Protein AF-A0A833T794-F1 (afdb_monomer_lite)

Secondary structure (DSSP, 8-state):
-----EEEEEEPP-----------------TT----HHHHHHHHHHHHHHT--SEEEEESTTTTS-HHHHHHHIIIIIIIITTTSEEEEE-SSGGGGGG-SEEEEEETTEE-

Sequence (112 aa):
MARRVRITAAAQPKRDDMHQHHVRTAVRRRQGLNFSSSQRTRVVIARAVYQAVNIYLLEAVLSAVDSHVGTNIFKACFKKSLKGKLVLLVAHSLSFVSHCDQIVVIADGRIT

pLDDT: mean 73.97, std 18.04, range [32.28, 91.75]

Foldseek 3Di:
DFQAAAEEEEEEDDDDDDDDPDPDPFPDDDPPDDDALQRRLVVSLVVVLVVVDQEEEAEQSLVRHDPVVSVVCCVPRRRPSCGNGYYYYYHNDCSCVVVHPYYWYQYPNDTD

Radius of gyration: 14.65 Å; chains: 1; bounding box: 33×31×41 Å

Structure (mmCIF, N/CA/C/O backbone):
data_AF-A0A833T794-F1
#
_entry.id   AF-A0A833T794-F1
#
loop_
_atom_site.group_PDB
_atom_site.id
_atom_site.type_symbol
_atom_site.label_atom_id
_atom_site.label_alt_id
_atom_site.label_comp_id
_atom_site.label_asym_id
_atom_site.label_entity_id
_atom_site.label_seq_id
_atom_site.pdbx_PDB_ins_code
_atom_site.Cartn_x
_atom_site.Cartn_y
_atom_site.Cartn_z
_atom_site.occupancy
_atom_site.B_iso_or_equiv
_atom_site.auth_seq_id
_atom_site.auth_comp_id
_atom_site.auth_asym_id
_atom_site.auth_atom_id
_atom_site.pdbx_PDB_model_num
ATOM 1 N N . MET A 1 1 ? -15.600 4.109 17.911 1.00 33.59 1 MET A N 1
ATOM 2 C CA . MET A 1 1 ? -15.968 3.309 16.718 1.00 33.59 1 MET A CA 1
ATOM 3 C C . MET A 1 1 ? -14.763 3.236 15.777 1.00 33.59 1 MET A C 1
ATOM 5 O O . MET A 1 1 ? -14.351 4.263 15.255 1.00 33.59 1 MET A O 1
ATOM 9 N N . ALA A 1 2 ? -14.114 2.078 15.628 1.00 32.84 2 ALA A N 1
ATOM 10 C CA . ALA A 1 2 ? -12.890 1.958 14.830 1.00 32.84 2 ALA A CA 1
ATOM 11 C C . ALA A 1 2 ? -13.232 1.777 13.341 1.00 32.84 2 ALA A C 1
ATOM 13 O O . ALA A 1 2 ? -13.631 0.692 12.926 1.00 32.84 2 ALA A O 1
ATOM 14 N N . ARG A 1 3 ? -13.071 2.825 12.523 1.00 40.16 3 ARG A N 1
ATOM 15 C CA . ARG A 1 3 ? -13.096 2.679 11.059 1.00 40.16 3 ARG A CA 1
ATOM 16 C C . ARG A 1 3 ? -11.896 1.810 10.650 1.00 40.16 3 ARG A C 1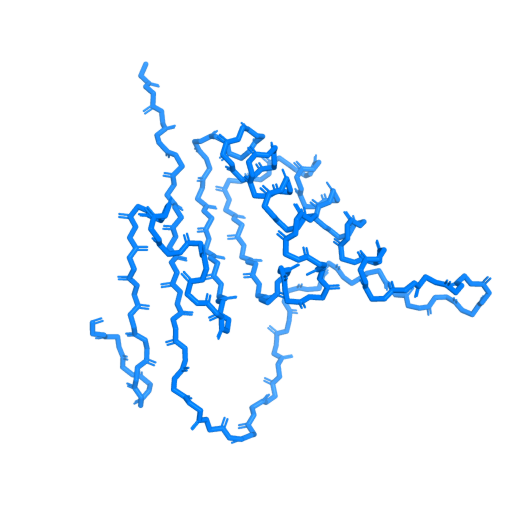
ATOM 18 O O . ARG A 1 3 ? -10.749 2.237 10.793 1.00 40.16 3 ARG A O 1
ATOM 25 N N . ARG A 1 4 ? -12.142 0.573 10.205 1.00 44.34 4 ARG A N 1
ATOM 26 C CA . ARG A 1 4 ? -11.117 -0.261 9.554 1.00 44.34 4 ARG A CA 1
ATOM 27 C C . ARG A 1 4 ? -10.702 0.422 8.247 1.00 44.34 4 ARG A C 1
ATOM 29 O O . ARG A 1 4 ? -11.537 1.034 7.584 1.00 44.34 4 ARG A O 1
ATOM 36 N N . VAL A 1 5 ? -9.411 0.367 7.908 1.00 53.16 5 VAL A N 1
ATOM 37 C CA . VAL A 1 5 ? -8.989 0.628 6.519 1.00 53.16 5 VAL A CA 1
ATOM 38 C C . VAL A 1 5 ? -9.737 -0.383 5.665 1.00 53.16 5 VAL A C 1
ATOM 40 O O . VAL A 1 5 ? -9.898 -1.504 6.125 1.00 53.16 5 VAL A O 1
ATOM 43 N N . ARG A 1 6 ? -10.229 0.004 4.491 1.00 62.75 6 ARG A N 1
ATOM 44 C CA . ARG A 1 6 ? -10.708 -0.965 3.504 1.00 62.75 6 ARG A CA 1
ATOM 45 C C . ARG A 1 6 ? -9.729 -0.915 2.350 1.00 62.75 6 ARG A C 1
ATOM 47 O O . ARG A 1 6 ? -9.771 0.032 1.566 1.00 62.75 6 ARG A O 1
ATOM 54 N N . ILE A 1 7 ? -8.791 -1.856 2.339 1.00 65.06 7 ILE A N 1
ATOM 55 C CA . ILE A 1 7 ? -7.863 -2.036 1.227 1.00 65.06 7 ILE A CA 1
ATOM 56 C C . ILE A 1 7 ? -8.500 -3.038 0.278 1.00 65.06 7 ILE A C 1
ATOM 58 O O . ILE A 1 7 ? -8.707 -4.191 0.661 1.00 65.06 7 ILE A O 1
ATOM 62 N N . THR A 1 8 ? -8.819 -2.581 -0.929 1.00 65.06 8 THR A N 1
ATOM 63 C CA . THR A 1 8 ? -9.317 -3.441 -2.002 1.00 65.06 8 THR A CA 1
ATOM 64 C C . THR A 1 8 ? -8.206 -3.640 -3.019 1.00 65.06 8 THR A C 1
ATOM 66 O O . THR A 1 8 ? -7.730 -2.656 -3.583 1.00 65.06 8 THR A O 1
ATOM 69 N N . ALA A 1 9 ? -7.779 -4.886 -3.232 1.00 63.16 9 ALA A N 1
ATOM 70 C CA . ALA A 1 9 ? -6.810 -5.222 -4.272 1.00 63.16 9 ALA A CA 1
ATOM 71 C C . ALA A 1 9 ? -7.530 -5.607 -5.569 1.00 63.16 9 ALA A 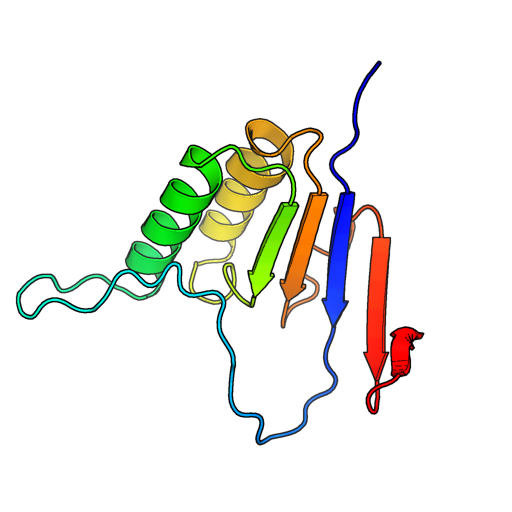C 1
ATOM 73 O O . ALA A 1 9 ? -8.383 -6.487 -5.516 1.00 63.16 9 ALA A O 1
ATOM 74 N N . ALA A 1 10 ? -7.176 -4.986 -6.699 1.00 62.72 10 ALA A N 1
ATOM 75 C CA . ALA A 1 10 ? -7.588 -5.435 -8.032 1.00 62.72 10 ALA A CA 1
ATOM 76 C C . ALA A 1 10 ? -6.412 -6.110 -8.752 1.00 62.72 10 ALA A C 1
ATOM 78 O O . ALA A 1 10 ? -5.387 -5.463 -8.981 1.00 62.72 10 ALA A O 1
ATOM 79 N N . ALA A 1 11 ? -6.547 -7.398 -9.079 1.00 59.06 11 ALA A N 1
ATOM 80 C CA . ALA A 1 11 ? -5.570 -8.142 -9.877 1.00 59.06 11 ALA A CA 1
ATOM 81 C C . ALA A 1 11 ? -6.003 -8.152 -11.350 1.00 59.06 11 ALA A C 1
ATOM 83 O O . ALA A 1 11 ? -7.149 -8.496 -11.641 1.00 59.06 11 ALA A O 1
ATOM 84 N N . GLN A 1 12 ? -5.101 -7.780 -12.265 1.00 50.19 12 GLN A N 1
ATOM 85 C CA . GLN A 1 12 ? -5.331 -7.875 -13.711 1.00 50.19 12 GLN A CA 1
ATOM 86 C C . GLN A 1 12 ? -4.676 -9.146 -14.283 1.00 50.19 12 GLN A C 1
ATOM 88 O O . GLN A 1 12 ? -3.499 -9.391 -13.994 1.00 50.19 12 GLN A O 1
ATOM 93 N N . PRO A 1 13 ? -5.367 -9.936 -15.126 1.00 47.75 13 PRO A N 1
ATOM 94 C CA . PRO A 1 13 ? -4.724 -10.929 -15.974 1.00 47.75 13 PRO A CA 1
ATOM 95 C C . PRO A 1 13 ? -3.892 -10.214 -17.046 1.00 47.75 13 PRO A C 1
ATOM 97 O O . PRO A 1 13 ? -4.282 -9.163 -17.553 1.00 47.75 13 PRO A O 1
ATOM 100 N N . LYS A 1 14 ? -2.724 -10.775 -17.377 1.00 49.88 14 LYS A N 1
ATOM 101 C CA . LYS A 1 14 ? -1.807 -10.226 -18.387 1.00 49.88 14 LYS A CA 1
ATOM 102 C C . LYS A 1 14 ? -2.526 -10.057 -19.733 1.00 49.88 14 LYS A C 1
ATOM 104 O O . LYS A 1 14 ? -2.831 -11.059 -20.374 1.00 49.88 14 LYS A O 1
ATOM 109 N N . ARG A 1 15 ? -2.727 -8.816 -20.178 1.00 46.84 15 ARG A N 1
ATOM 110 C CA . ARG A 1 15 ? -2.898 -8.453 -21.592 1.00 46.84 15 ARG A CA 1
ATOM 111 C C . ARG A 1 15 ? -2.215 -7.114 -21.858 1.00 46.84 15 ARG A C 1
ATOM 113 O O . ARG A 1 15 ? -2.384 -6.173 -21.084 1.00 46.84 15 ARG A O 1
ATOM 120 N N . ASP A 1 16 ? -1.418 -7.108 -22.922 1.00 49.53 16 ASP A N 1
AT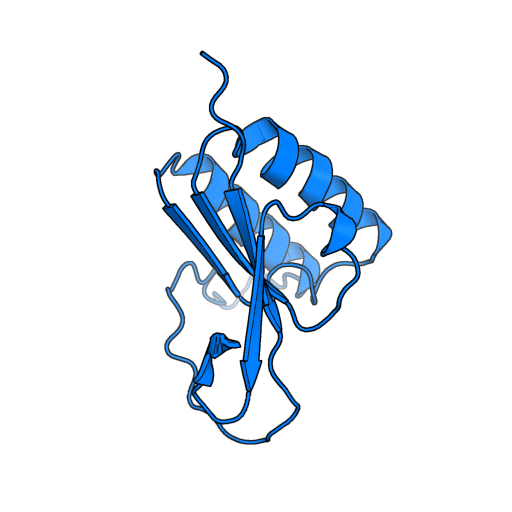OM 121 C CA . ASP A 1 16 ? -0.775 -5.936 -23.505 1.00 49.53 16 ASP A CA 1
ATOM 122 C C . ASP A 1 16 ? -1.832 -4.963 -24.055 1.00 49.53 16 ASP A C 1
ATOM 124 O O . ASP A 1 16 ? -2.921 -5.373 -24.457 1.00 49.53 16 ASP A O 1
ATOM 128 N N . ASP A 1 17 ? -1.473 -3.680 -24.049 1.00 48.72 17 ASP A N 1
ATOM 129 C CA . ASP A 1 17 ? -2.210 -2.514 -24.549 1.00 48.72 17 ASP A CA 1
ATOM 130 C C . ASP A 1 17 ? -3.428 -2.035 -23.742 1.00 48.72 17 ASP A C 1
ATOM 132 O O . ASP A 1 17 ? -4.574 -2.431 -23.948 1.00 48.72 17 ASP A O 1
ATOM 136 N N . MET A 1 18 ? -3.195 -1.033 -22.880 1.00 39.97 18 MET A N 1
ATOM 137 C CA . MET A 1 18 ? -4.259 -0.117 -22.464 1.00 39.97 18 MET A CA 1
ATOM 138 C C . MET A 1 18 ? -3.714 1.278 -22.130 1.00 39.97 18 MET A C 1
ATOM 140 O O . MET A 1 18 ? -2.819 1.444 -21.298 1.00 39.97 18 MET A O 1
ATOM 144 N N . HIS A 1 19 ? -4.275 2.305 -22.773 1.00 40.28 19 HIS A N 1
ATOM 145 C CA . HIS A 1 19 ? -3.979 3.707 -22.483 1.00 40.28 19 HIS A CA 1
ATOM 146 C C . HIS A 1 19 ? -4.376 4.057 -21.041 1.00 40.28 19 HIS A C 1
ATOM 148 O O . HIS A 1 19 ? -5.544 4.006 -20.657 1.00 40.28 19 HIS A O 1
ATOM 154 N N . GLN A 1 20 ? -3.381 4.422 -20.232 1.00 39.34 20 GLN A N 1
ATOM 155 C CA . GLN A 1 20 ? -3.547 4.686 -18.807 1.00 39.34 20 GLN A CA 1
ATOM 156 C C . GLN A 1 20 ? -4.120 6.089 -18.554 1.00 39.34 20 GLN A C 1
ATOM 158 O O . GLN A 1 20 ? -3.401 7.093 -18.614 1.00 39.34 20 GLN A O 1
ATOM 163 N N . HIS A 1 21 ? -5.394 6.175 -18.177 1.00 32.28 21 HIS A N 1
ATOM 164 C CA . HIS A 1 21 ? -5.950 7.386 -17.569 1.00 32.28 21 HIS A CA 1
ATOM 165 C C . HIS A 1 21 ? -5.558 7.458 -16.085 1.00 32.28 21 HIS A C 1
ATOM 167 O O . HIS A 1 21 ? -6.316 7.108 -15.188 1.00 32.28 21 HIS A O 1
ATOM 173 N N . HIS A 1 22 ? -4.335 7.924 -15.832 1.00 41.47 22 HIS A N 1
ATOM 174 C CA . HIS A 1 22 ? -3.806 8.140 -14.487 1.00 41.47 22 HIS A CA 1
ATOM 175 C C . HIS A 1 22 ? -4.528 9.288 -13.766 1.00 41.47 22 HIS A C 1
ATOM 177 O O . HIS A 1 22 ? -4.552 10.421 -14.258 1.00 41.47 22 HIS A O 1
ATOM 183 N N . VAL A 1 23 ? -4.978 9.055 -12.527 1.00 37.91 23 VAL A N 1
ATOM 184 C CA . VAL A 1 23 ? -5.208 10.144 -11.565 1.00 37.91 23 VAL A CA 1
ATOM 185 C C . VAL A 1 23 ? -3.853 10.800 -11.286 1.00 37.91 23 VAL A C 1
ATOM 187 O O . VAL A 1 23 ? -2.977 10.250 -10.616 1.00 37.91 23 VAL A O 1
ATOM 190 N N . ARG A 1 24 ? -3.639 11.978 -11.881 1.00 37.66 24 ARG A N 1
ATOM 191 C CA . ARG A 1 24 ? -2.353 12.683 -11.898 1.00 37.66 24 ARG A CA 1
ATOM 192 C C . ARG A 1 24 ? -2.017 13.291 -10.533 1.00 37.66 24 ARG A C 1
ATOM 194 O O . ARG A 1 24 ? -2.168 14.489 -10.330 1.00 37.66 24 ARG A O 1
ATOM 201 N N . THR A 1 25 ? -1.398 12.503 -9.658 1.00 45.19 25 THR A N 1
ATOM 202 C CA . THR A 1 25 ? -0.416 13.040 -8.694 1.00 45.19 25 THR A CA 1
ATOM 203 C C . THR A 1 25 ? 0.993 12.790 -9.232 1.00 45.19 25 THR A C 1
ATOM 205 O O . THR A 1 25 ? 1.811 12.118 -8.617 1.00 45.19 25 THR A O 1
ATOM 208 N N . ALA A 1 26 ? 1.282 13.279 -10.440 1.00 48.75 26 ALA A N 1
ATOM 209 C CA . ALA A 1 26 ? 2.590 13.092 -11.057 1.00 48.75 26 ALA A CA 1
ATOM 210 C C . ALA A 1 26 ? 3.589 14.117 -10.497 1.00 48.75 26 ALA A C 1
ATOM 212 O O . ALA A 1 26 ? 3.427 15.327 -10.678 1.00 48.75 26 ALA A O 1
ATOM 213 N N . VAL A 1 27 ? 4.668 13.649 -9.862 1.00 53.69 27 VAL A N 1
ATOM 214 C CA . VAL A 1 27 ? 5.889 14.458 -9.728 1.00 53.69 27 VAL A CA 1
ATOM 215 C C . VAL A 1 27 ? 6.452 14.609 -11.141 1.00 53.69 27 VAL A C 1
ATOM 217 O O . VAL A 1 27 ? 7.156 13.733 -11.643 1.00 53.69 27 VAL A O 1
ATOM 220 N N . ARG A 1 28 ? 6.055 15.687 -11.827 1.00 47.75 28 ARG A N 1
ATOM 221 C CA . ARG A 1 28 ? 6.501 15.993 -13.190 1.00 47.75 28 ARG A CA 1
ATOM 222 C C . ARG A 1 28 ? 8.028 16.045 -13.204 1.00 47.75 28 ARG A C 1
ATOM 224 O O . ARG A 1 28 ? 8.618 16.710 -12.353 1.00 47.75 28 ARG A O 1
ATOM 231 N N . ARG A 1 29 ? 8.668 15.370 -14.168 1.00 47.88 29 ARG A N 1
ATOM 232 C CA . ARG A 1 29 ? 10.102 15.558 -14.423 1.00 47.88 29 ARG A CA 1
ATOM 233 C C . ARG A 1 29 ? 10.316 17.036 -14.762 1.00 47.88 29 ARG A C 1
ATOM 235 O O . ARG A 1 29 ? 9.944 17.476 -15.844 1.00 47.88 29 ARG A O 1
ATOM 242 N N . ARG A 1 30 ? 10.858 17.813 -13.826 1.00 47.53 30 ARG A N 1
ATOM 243 C CA . ARG A 1 30 ? 11.516 19.079 -14.153 1.00 47.53 30 ARG A CA 1
ATOM 244 C C . ARG A 1 30 ? 12.943 18.728 -14.567 1.00 47.53 30 ARG A C 1
ATOM 246 O O . ARG A 1 30 ? 13.597 17.957 -13.863 1.00 47.53 30 ARG A O 1
ATOM 253 N N . GLN A 1 31 ? 13.393 19.236 -15.713 1.00 41.62 31 GLN A N 1
ATOM 254 C CA . GLN A 1 31 ? 14.805 19.165 -16.098 1.00 41.62 31 GLN A CA 1
ATOM 255 C C . GLN A 1 31 ? 15.638 19.732 -14.934 1.00 41.62 31 GLN A C 1
ATOM 257 O O . GLN A 1 31 ? 15.358 20.835 -14.472 1.00 41.62 31 GLN A O 1
ATOM 262 N N . GLY A 1 32 ? 16.565 18.931 -14.395 1.00 51.66 32 GLY A N 1
ATOM 263 C CA . GLY A 1 32 ? 17.467 19.327 -13.302 1.00 51.66 32 GLY A CA 1
ATOM 264 C C . GLY A 1 32 ? 17.367 18.532 -11.989 1.00 51.66 32 GLY A C 1
ATOM 265 O O . GLY A 1 32 ? 18.291 18.605 -11.191 1.00 51.66 32 GLY A O 1
ATOM 266 N N . LEU A 1 33 ? 16.314 17.731 -11.751 1.00 57.62 33 LEU A N 1
ATOM 267 C CA . LEU A 1 33 ? 16.195 16.883 -10.545 1.00 57.62 33 LEU A CA 1
ATOM 268 C C . LEU A 1 33 ? 16.109 15.389 -10.912 1.00 57.62 33 LEU A C 1
ATOM 270 O O . LEU A 1 33 ? 15.035 14.848 -11.207 1.00 57.62 33 LEU A O 1
ATOM 274 N N . ASN A 1 34 ? 17.257 14.709 -10.887 1.00 68.50 34 ASN A N 1
ATOM 275 C CA . ASN A 1 34 ? 17.398 13.285 -11.212 1.00 68.50 34 ASN A CA 1
ATOM 276 C C . ASN A 1 34 ? 16.968 12.382 -10.042 1.00 68.50 34 ASN A C 1
ATOM 278 O O . ASN A 1 34 ? 17.798 11.790 -9.363 1.00 68.50 34 ASN A O 1
ATOM 282 N N . PHE A 1 35 ? 15.661 12.247 -9.805 1.00 72.94 35 PHE A N 1
ATOM 283 C CA . PHE A 1 35 ? 15.150 11.241 -8.864 1.00 72.94 35 PHE A CA 1
ATOM 284 C C . PHE A 1 35 ? 15.063 9.848 -9.504 1.00 72.94 35 PHE A C 1
ATOM 286 O O . PHE A 1 35 ? 14.621 9.706 -10.649 1.00 72.94 35 PHE A O 1
ATOM 293 N N . SER A 1 36 ? 15.400 8.802 -8.747 1.00 84.38 36 SER A N 1
ATOM 294 C CA . SER A 1 36 ? 15.096 7.419 -9.134 1.00 84.38 36 SER A CA 1
ATOM 295 C C . SER A 1 36 ? 13.582 7.163 -9.136 1.00 84.38 36 SER A C 1
ATOM 297 O O . SER A 1 36 ? 12.802 7.925 -8.554 1.00 84.38 36 SER A O 1
ATOM 299 N N . SER A 1 37 ? 13.134 6.090 -9.792 1.00 81.19 37 SER A N 1
ATOM 300 C CA . SER A 1 37 ? 11.723 5.663 -9.778 1.00 81.19 37 SER A CA 1
ATOM 301 C C . SER A 1 37 ? 11.206 5.482 -8.344 1.00 81.19 37 SER A C 1
ATOM 303 O O . SER A 1 37 ? 10.208 6.096 -7.974 1.00 81.19 37 SER A O 1
ATOM 305 N N . SER A 1 38 ? 11.962 4.768 -7.505 1.00 84.25 38 SER A N 1
ATOM 306 C CA . SER A 1 38 ? 11.691 4.580 -6.072 1.00 84.25 38 SER A CA 1
ATOM 307 C C . SER A 1 38 ? 11.567 5.903 -5.303 1.00 84.25 38 SER A C 1
ATOM 309 O O . SER A 1 38 ? 10.633 6.101 -4.523 1.00 84.25 38 SER A O 1
ATOM 311 N N . GLN A 1 39 ? 12.467 6.863 -5.544 1.00 87.25 39 GLN A N 1
ATOM 312 C CA . GLN A 1 39 ? 12.408 8.172 -4.888 1.00 87.25 39 GLN A CA 1
ATOM 313 C C . GLN A 1 39 ? 11.154 8.960 -5.282 1.00 87.25 39 GLN A C 1
ATOM 315 O O . GLN A 1 39 ? 10.475 9.491 -4.404 1.00 87.25 39 GLN A O 1
ATOM 320 N N . ARG A 1 40 ? 10.806 8.998 -6.576 1.00 85.69 40 ARG A N 1
ATOM 321 C CA . ARG A 1 40 ? 9.588 9.684 -7.043 1.00 85.69 40 ARG A CA 1
ATOM 322 C C . ARG A 1 40 ? 8.339 9.075 -6.428 1.00 85.69 40 ARG A C 1
ATOM 324 O O . ARG A 1 40 ? 7.492 9.809 -5.927 1.00 85.69 40 ARG A O 1
ATOM 331 N N . THR A 1 41 ? 8.258 7.750 -6.416 1.00 87.31 41 THR A N 1
ATOM 332 C CA . THR A 1 41 ? 7.153 7.016 -5.805 1.00 87.31 41 THR A CA 1
ATOM 333 C C . THR A 1 41 ? 6.961 7.397 -4.342 1.00 87.31 41 THR A C 1
ATOM 335 O O . THR A 1 41 ? 5.846 7.716 -3.936 1.00 87.31 41 THR A O 1
ATOM 338 N N . ARG A 1 42 ? 8.041 7.466 -3.556 1.00 89.06 42 ARG A N 1
ATOM 339 C CA . ARG A 1 42 ? 7.958 7.890 -2.149 1.00 89.06 42 ARG A CA 1
ATOM 340 C C . ARG A 1 42 ? 7.398 9.303 -1.995 1.00 89.06 42 ARG A C 1
ATOM 342 O O . ARG A 1 42 ? 6.561 9.524 -1.125 1.00 89.06 42 ARG A O 1
ATOM 349 N N . VAL A 1 43 ? 7.796 10.237 -2.861 1.00 88.88 43 VAL A N 1
ATOM 350 C CA . VAL A 1 43 ? 7.256 11.608 -2.853 1.00 88.88 43 VAL A CA 1
ATOM 351 C C . VAL A 1 43 ? 5.769 11.625 -3.220 1.00 88.88 43 VAL A C 1
ATOM 353 O O . VAL A 1 43 ? 4.993 12.324 -2.572 1.00 88.88 43 VAL A O 1
ATOM 356 N N . VAL A 1 44 ? 5.345 10.851 -4.223 1.00 86.62 44 VAL A N 1
ATOM 357 C CA . VAL A 1 44 ? 3.928 10.750 -4.619 1.00 86.62 44 VAL A CA 1
ATOM 358 C C . VAL A 1 44 ? 3.079 10.181 -3.482 1.00 86.62 44 VAL A C 1
ATOM 360 O O . VAL A 1 44 ? 2.051 10.766 -3.144 1.00 86.62 44 VAL A O 1
ATOM 363 N N . ILE A 1 45 ? 3.531 9.094 -2.850 1.00 88.81 45 ILE A N 1
ATOM 364 C CA . ILE A 1 45 ? 2.835 8.477 -1.714 1.00 88.81 45 ILE A CA 1
ATOM 365 C C . ILE A 1 45 ? 2.744 9.463 -0.548 1.00 88.81 45 ILE A C 1
ATOM 367 O O . ILE A 1 45 ? 1.660 9.643 0.002 1.00 88.81 45 ILE A O 1
ATOM 371 N N . ALA A 1 46 ? 3.841 10.150 -0.210 1.00 89.88 46 ALA A N 1
ATOM 372 C CA . ALA A 1 46 ? 3.829 11.169 0.833 1.00 89.88 46 ALA A CA 1
ATOM 373 C C . ALA A 1 46 ? 2.784 12.252 0.524 1.00 89.88 46 ALA A C 1
ATOM 375 O O . ALA A 1 46 ? 1.920 12.521 1.354 1.00 89.88 46 ALA A O 1
ATOM 376 N N . ARG A 1 47 ? 2.792 12.814 -0.693 1.00 88.38 47 ARG A N 1
ATOM 377 C CA . ARG A 1 47 ? 1.817 13.832 -1.118 1.00 88.38 47 ARG A CA 1
ATOM 378 C C . ARG A 1 47 ? 0.375 13.348 -1.011 1.00 88.38 47 ARG A C 1
ATOM 380 O O . ARG A 1 47 ? -0.464 14.112 -0.548 1.00 88.38 47 ARG A O 1
ATOM 387 N N . ALA A 1 48 ? 0.090 12.110 -1.409 1.00 87.12 48 ALA A N 1
ATOM 388 C CA . ALA A 1 48 ? -1.245 11.539 -1.275 1.00 87.12 48 ALA A CA 1
ATOM 389 C C . ALA A 1 48 ? -1.660 11.466 0.204 1.00 87.12 48 ALA A C 1
ATOM 391 O O . ALA A 1 48 ? -2.718 11.970 0.579 1.00 87.12 48 ALA A O 1
ATOM 392 N N . VAL A 1 49 ? -0.809 10.905 1.067 1.00 88.38 49 VAL A N 1
ATOM 393 C CA . VAL A 1 49 ? -1.091 10.794 2.508 1.00 88.38 49 VAL A CA 1
ATOM 394 C C . VAL A 1 49 ? -1.334 12.172 3.136 1.00 88.38 49 VAL A C 1
ATOM 396 O O . VAL A 1 49 ? -2.304 12.332 3.874 1.00 88.38 49 VAL A O 1
ATOM 399 N N . TYR A 1 50 ? -0.528 13.179 2.788 1.00 89.00 50 TYR A N 1
ATOM 400 C CA . TYR A 1 50 ? -0.677 14.548 3.296 1.00 89.00 50 TYR A CA 1
ATOM 401 C C . TYR A 1 50 ? -1.991 15.232 2.891 1.00 89.00 50 TYR A C 1
ATOM 403 O O . TYR A 1 50 ? -2.455 16.099 3.624 1.00 89.00 50 TYR A O 1
ATOM 411 N N . GLN A 1 51 ? -2.621 14.852 1.772 1.00 87.75 51 GLN A N 1
ATOM 412 C CA . GLN A 1 51 ? -3.910 15.434 1.368 1.00 87.75 51 GLN A CA 1
ATOM 413 C C . GLN A 1 51 ? -5.085 15.015 2.266 1.00 87.75 51 GLN A C 1
ATOM 415 O O . GLN A 1 51 ? -6.144 15.630 2.195 1.00 87.75 51 GLN A O 1
ATOM 420 N N . ALA A 1 52 ? -4.926 13.975 3.094 1.00 85.06 52 ALA A N 1
ATOM 421 C CA . ALA A 1 52 ? -5.918 13.528 4.079 1.00 85.06 52 ALA A CA 1
ATOM 422 C C . ALA A 1 52 ? -7.351 13.275 3.537 1.00 85.06 52 ALA A C 1
ATOM 424 O O . ALA A 1 52 ? -8.334 13.339 4.288 1.00 85.06 52 ALA A O 1
ATOM 425 N N . VAL A 1 53 ? -7.479 12.931 2.251 1.00 87.81 53 VAL A N 1
ATOM 426 C CA . VAL A 1 53 ? -8.758 12.656 1.576 1.00 87.81 53 VAL A CA 1
ATOM 427 C C . VAL A 1 53 ? -9.447 11.393 2.108 1.00 87.81 53 VAL A C 1
ATOM 429 O O . VAL A 1 53 ? -8.886 10.615 2.881 1.00 87.81 53 VAL A O 1
ATOM 432 N N . ASN A 1 54 ? -10.713 11.189 1.739 1.00 86.38 54 ASN A N 1
ATOM 433 C CA . ASN A 1 54 ? -11.493 10.033 2.200 1.00 86.38 54 ASN A CA 1
ATOM 434 C C . ASN A 1 54 ? -11.275 8.765 1.364 1.00 86.38 54 ASN A C 1
ATOM 436 O O . ASN A 1 54 ? -11.438 7.663 1.893 1.00 86.38 54 ASN A O 1
ATOM 440 N N . ILE A 1 55 ? -10.901 8.925 0.093 1.00 86.81 55 ILE A N 1
ATOM 441 C CA . ILE A 1 55 ? -10.762 7.842 -0.880 1.00 86.81 55 ILE A CA 1
ATOM 442 C C . ILE A 1 55 ? -9.423 7.989 -1.599 1.00 86.81 55 ILE A C 1
ATOM 444 O O . ILE A 1 55 ? -9.099 9.063 -2.101 1.00 86.81 55 ILE A O 1
ATOM 448 N N . TYR A 1 56 ? -8.671 6.895 -1.657 1.00 89.00 56 TYR A N 1
ATOM 449 C CA . TYR A 1 56 ? -7.382 6.792 -2.327 1.00 89.00 56 TYR A CA 1
ATOM 450 C C . TYR A 1 56 ? -7.466 5.767 -3.452 1.00 89.00 56 TYR A C 1
ATOM 452 O O . TYR A 1 56 ? -7.865 4.632 -3.208 1.00 89.00 56 TYR A O 1
ATOM 460 N N . LEU A 1 57 ? -7.046 6.153 -4.656 1.00 87.56 57 LEU A N 1
ATOM 461 C CA . LEU A 1 57 ? -6.827 5.247 -5.783 1.00 87.56 57 LEU A CA 1
ATOM 462 C C . LEU A 1 57 ? -5.326 5.188 -6.065 1.00 87.56 57 LEU A C 1
ATOM 464 O O . LEU A 1 57 ? -4.719 6.206 -6.397 1.00 87.56 57 LEU A O 1
ATOM 468 N N . LEU A 1 58 ? -4.728 4.014 -5.888 1.00 85.94 58 LEU A N 1
ATOM 469 C CA . LEU A 1 58 ? -3.287 3.812 -5.977 1.00 85.94 58 LEU A CA 1
ATOM 470 C C . LEU A 1 58 ? -2.996 2.684 -6.965 1.00 85.94 58 LEU A C 1
ATOM 472 O O . LEU A 1 58 ? -3.178 1.512 -6.651 1.00 85.94 58 LEU A O 1
ATOM 476 N N . GLU A 1 59 ? -2.530 3.039 -8.156 1.00 83.06 59 GLU A N 1
ATOM 477 C CA . GLU A 1 59 ? -2.153 2.083 -9.197 1.00 83.06 59 GLU A CA 1
ATOM 478 C C . GLU A 1 59 ? -0.643 1.852 -9.171 1.00 83.06 59 GLU A C 1
ATOM 480 O O . GLU A 1 59 ? 0.135 2.804 -9.230 1.00 83.06 59 GLU A O 1
ATOM 485 N N . ALA A 1 60 ? -0.224 0.594 -9.019 1.00 80.25 60 ALA A N 1
ATOM 486 C CA . ALA A 1 60 ? 1.169 0.151 -9.098 1.00 80.25 60 ALA A CA 1
ATOM 487 C C . ALA A 1 60 ? 2.178 0.922 -8.213 1.00 80.25 60 ALA A C 1
ATOM 489 O O . ALA A 1 60 ? 3.386 0.805 -8.399 1.00 80.25 60 ALA A O 1
ATOM 490 N N . VAL A 1 61 ? 1.730 1.668 -7.196 1.00 83.06 61 VAL A N 1
ATOM 491 C CA . VAL A 1 61 ? 2.606 2.568 -6.420 1.00 83.06 61 VAL A CA 1
ATOM 492 C C . VAL A 1 61 ? 3.690 1.842 -5.623 1.00 83.06 61 VAL A C 1
ATOM 494 O O . VAL A 1 61 ? 4.641 2.472 -5.190 1.00 83.06 61 VAL A O 1
ATOM 497 N N . LEU A 1 62 ? 3.582 0.530 -5.414 1.00 84.56 62 LEU A N 1
ATOM 498 C CA . LEU A 1 62 ? 4.595 -0.254 -4.699 1.00 84.56 62 LEU A CA 1
ATOM 499 C C . LEU A 1 62 ? 5.544 -1.022 -5.632 1.00 84.56 62 LEU A C 1
ATOM 501 O O . LEU A 1 62 ? 6.504 -1.605 -5.144 1.00 84.56 62 LEU A O 1
ATOM 505 N N . SER A 1 63 ? 5.327 -1.018 -6.953 1.00 82.12 63 SER A N 1
ATOM 506 C CA . SER A 1 63 ? 6.150 -1.801 -7.894 1.00 82.12 63 SER A CA 1
ATOM 507 C C . SER A 1 63 ? 7.553 -1.222 -8.100 1.00 82.12 63 SER A C 1
ATOM 509 O O . SER A 1 63 ? 8.494 -1.951 -8.388 1.00 82.12 63 SER A O 1
ATOM 511 N N . ALA A 1 64 ? 7.700 0.096 -7.944 1.00 81.50 64 ALA A N 1
ATOM 512 C CA . ALA A 1 64 ? 8.953 0.810 -8.179 1.00 81.50 64 ALA A CA 1
ATOM 513 C C . ALA A 1 64 ? 9.873 0.886 -6.946 1.00 81.50 64 ALA A C 1
ATOM 515 O O . ALA A 1 64 ? 10.941 1.496 -7.022 1.00 81.50 64 ALA A O 1
ATOM 516 N N . VAL A 1 65 ? 9.451 0.343 -5.800 1.00 84.62 65 VAL A N 1
ATOM 517 C CA . VAL A 1 65 ? 10.227 0.337 -4.553 1.00 84.62 65 VAL A CA 1
ATOM 518 C C . VAL A 1 65 ? 10.687 -1.079 -4.231 1.00 84.62 65 VAL A C 1
ATOM 520 O O . VAL A 1 65 ? 9.985 -2.044 -4.511 1.00 84.62 65 VAL A O 1
ATOM 523 N N . ASP A 1 66 ? 11.865 -1.191 -3.622 1.00 87.75 66 ASP A N 1
ATOM 524 C CA . ASP A 1 66 ? 12.366 -2.467 -3.115 1.00 87.75 66 ASP A CA 1
ATOM 525 C C . ASP A 1 66 ? 11.378 -3.101 -2.118 1.00 87.75 66 ASP A C 1
ATOM 527 O O . ASP A 1 66 ? 10.660 -2.392 -1.408 1.00 87.75 66 ASP A O 1
ATOM 531 N N . SER A 1 67 ? 11.364 -4.432 -2.037 1.00 85.56 67 SER A N 1
ATOM 532 C CA . SER A 1 67 ? 10.438 -5.204 -1.198 1.00 85.56 67 SER A CA 1
ATOM 533 C C . SER A 1 67 ? 10.462 -4.803 0.286 1.00 85.56 67 SER A C 1
ATOM 535 O O . SER A 1 67 ? 9.401 -4.680 0.916 1.00 85.56 67 SER A O 1
ATOM 537 N N . HIS A 1 68 ? 11.643 -4.513 0.843 1.00 89.62 68 HIS A N 1
ATOM 538 C CA . HIS A 1 68 ? 11.784 -4.083 2.232 1.00 89.62 68 HIS A CA 1
ATOM 539 C C . HIS A 1 68 ? 11.199 -2.678 2.431 1.00 89.62 68 HIS A C 1
ATOM 541 O O . HIS A 1 68 ? 10.409 -2.430 3.348 1.00 89.62 68 HIS A O 1
ATOM 547 N N . VAL A 1 69 ? 11.515 -1.762 1.513 1.00 90.00 69 VAL A N 1
ATOM 548 C CA . VAL A 1 69 ? 10.993 -0.387 1.521 1.00 90.00 69 VAL A CA 1
ATOM 549 C C . VAL A 1 69 ? 9.475 -0.373 1.323 1.00 90.00 69 VAL A C 1
ATOM 551 O O . VAL A 1 69 ? 8.772 0.332 2.047 1.00 90.00 69 VAL A O 1
ATOM 554 N N . GLY A 1 70 ? 8.956 -1.170 0.389 1.00 89.88 70 GLY A N 1
ATOM 555 C CA . GLY A 1 70 ? 7.527 -1.311 0.118 1.00 89.88 70 GLY A CA 1
ATOM 556 C C . GLY A 1 70 ? 6.759 -1.815 1.336 1.00 89.88 70 GLY A C 1
ATOM 557 O O . GLY A 1 70 ? 5.718 -1.257 1.678 1.00 89.88 70 GLY A O 1
ATOM 558 N N . THR A 1 71 ? 7.318 -2.787 2.061 1.00 89.94 71 THR A N 1
ATOM 559 C CA . THR A 1 71 ? 6.739 -3.283 3.319 1.00 89.94 71 THR A CA 1
ATOM 560 C C . THR A 1 71 ? 6.663 -2.188 4.383 1.00 89.94 71 THR A C 1
ATOM 562 O O . THR A 1 71 ? 5.627 -2.028 5.037 1.00 89.94 71 THR A O 1
ATOM 565 N N . ASN A 1 72 ? 7.724 -1.391 4.538 1.00 91.75 72 ASN A N 1
ATOM 566 C CA . ASN A 1 72 ? 7.737 -0.276 5.487 1.00 91.75 72 ASN A CA 1
ATOM 567 C C . ASN A 1 72 ? 6.721 0.809 5.108 1.00 91.75 72 ASN A C 1
ATOM 569 O O . ASN A 1 72 ? 5.973 1.274 5.969 1.00 91.75 72 ASN A O 1
ATOM 573 N N . ILE A 1 73 ? 6.633 1.159 3.822 1.00 91.38 73 ILE A N 1
ATOM 574 C CA . ILE A 1 73 ? 5.631 2.098 3.302 1.00 91.38 73 ILE A CA 1
ATOM 575 C C . ILE A 1 73 ? 4.215 1.572 3.561 1.00 91.38 73 ILE A C 1
ATOM 577 O O . ILE A 1 73 ? 3.363 2.318 4.039 1.00 91.38 73 ILE A O 1
ATOM 581 N N . PHE A 1 74 ? 3.953 0.291 3.307 1.00 90.12 74 PHE A N 1
ATOM 582 C CA . PHE A 1 74 ? 2.641 -0.305 3.539 1.00 90.12 74 PHE A CA 1
ATOM 583 C C . PHE A 1 74 ? 2.236 -0.229 5.020 1.00 90.12 74 PHE A C 1
ATOM 585 O O . PHE A 1 74 ? 1.146 0.236 5.360 1.00 90.12 74 PHE A O 1
ATOM 592 N N . LYS A 1 75 ? 3.137 -0.604 5.935 1.00 90.12 75 LYS A N 1
ATOM 593 C CA . LYS A 1 75 ? 2.876 -0.540 7.381 1.00 90.12 75 LYS A CA 1
ATOM 594 C C . LYS A 1 75 ? 2.677 0.899 7.872 1.00 90.12 75 LYS A C 1
ATOM 596 O O . LYS A 1 75 ? 1.699 1.181 8.565 1.00 90.12 75 LYS A O 1
ATOM 601 N N . ALA A 1 76 ? 3.577 1.812 7.510 1.00 91.06 76 ALA A N 1
ATOM 602 C CA . ALA A 1 76 ? 3.556 3.186 8.005 1.00 91.06 76 ALA A CA 1
ATOM 603 C C . ALA A 1 76 ? 2.449 4.029 7.357 1.00 91.06 76 ALA A C 1
ATOM 605 O O . ALA A 1 76 ? 1.695 4.702 8.055 1.00 91.06 76 ALA A O 1
ATOM 606 N N . CYS A 1 77 ? 2.305 3.980 6.034 1.00 89.75 77 CYS A N 1
ATOM 607 C CA . CYS A 1 77 ? 1.336 4.813 5.330 1.00 89.75 77 CYS A CA 1
ATOM 608 C C . CYS A 1 77 ? -0.045 4.156 5.295 1.00 89.75 77 CYS A C 1
ATOM 610 O O . CYS A 1 77 ? -1.014 4.759 5.742 1.00 89.75 77 CYS A O 1
ATOM 612 N N . PHE A 1 78 ? -0.160 2.919 4.812 1.00 88.69 78 PHE A N 1
ATOM 613 C CA . PHE A 1 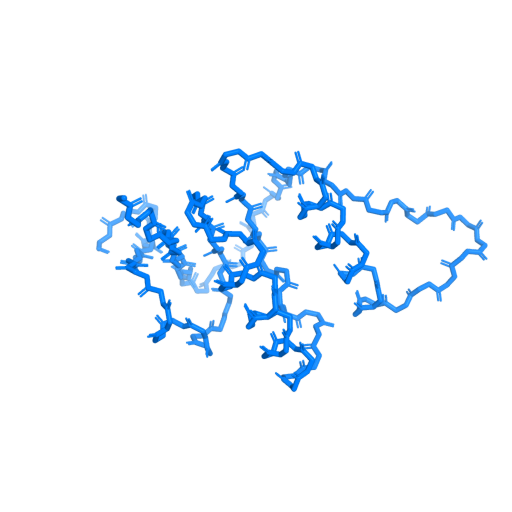78 ? -1.466 2.324 4.510 1.00 88.69 78 PHE A CA 1
ATOM 614 C C . PHE A 1 78 ? -2.175 1.840 5.776 1.00 88.69 78 PHE A C 1
ATOM 616 O O . PHE A 1 78 ? -3.358 2.113 5.968 1.00 88.69 78 PHE A O 1
ATOM 623 N N . LYS A 1 79 ? -1.461 1.149 6.672 1.00 87.31 79 LYS A N 1
ATOM 624 C CA . LYS A 1 79 ? -2.062 0.615 7.907 1.00 87.31 79 LYS A CA 1
ATOM 625 C C . LYS A 1 79 ? -2.173 1.642 9.034 1.00 87.31 79 LYS A C 1
ATOM 627 O O . LYS A 1 79 ? -3.127 1.565 9.810 1.00 87.31 79 LYS A O 1
ATOM 632 N N . LYS A 1 80 ? -1.231 2.587 9.138 1.00 89.31 80 LYS A N 1
ATOM 633 C CA . LYS A 1 80 ? -1.222 3.604 10.204 1.00 89.31 80 LYS A CA 1
ATOM 634 C C . LYS A 1 80 ? -1.804 4.944 9.742 1.00 89.31 80 LYS A C 1
ATOM 636 O O . LYS A 1 80 ? -2.830 5.343 10.283 1.00 89.31 80 LYS A O 1
ATOM 641 N N . SER A 1 81 ? -1.211 5.624 8.760 1.00 89.31 81 SER A N 1
ATOM 642 C CA . SER A 1 81 ? -1.668 6.971 8.359 1.00 89.31 81 SER A CA 1
ATOM 643 C C . SER A 1 81 ? -3.032 6.987 7.662 1.00 89.31 81 SER A C 1
ATOM 645 O O . SER A 1 81 ? -3.844 7.862 7.936 1.00 89.31 81 SER A O 1
ATOM 647 N N . LEU A 1 82 ? -3.317 6.011 6.798 1.00 88.31 82 LEU A N 1
ATOM 648 C CA . LEU A 1 82 ? -4.593 5.900 6.078 1.00 88.31 82 LEU A CA 1
ATOM 649 C C . LEU A 1 82 ? -5.661 5.132 6.873 1.00 88.31 82 LEU A C 1
ATOM 651 O O . LEU A 1 82 ? -6.667 4.691 6.312 1.00 88.31 82 LEU A O 1
ATOM 655 N N . LYS A 1 83 ? -5.469 4.975 8.192 1.00 88.06 83 LYS A N 1
ATOM 656 C CA . LYS A 1 83 ? -6.402 4.253 9.059 1.00 88.06 83 LYS A CA 1
ATOM 657 C C . LYS A 1 83 ? -7.812 4.840 8.967 1.00 88.06 83 LYS A C 1
ATOM 659 O O . LYS A 1 83 ? -8.031 6.011 9.259 1.00 88.06 83 LYS A O 1
ATOM 664 N N . GLY A 1 84 ? -8.776 4.005 8.579 1.00 86.25 84 GLY A N 1
ATOM 665 C CA . GLY A 1 84 ? -10.181 4.399 8.455 1.00 86.25 84 GLY A CA 1
ATOM 666 C C . GLY A 1 84 ? -10.539 5.175 7.185 1.00 86.25 84 GLY A C 1
ATOM 667 O O . GLY A 1 84 ? -11.640 5.722 7.113 1.00 86.25 84 GLY A O 1
ATOM 668 N N . LYS A 1 85 ? -9.635 5.221 6.200 1.00 87.19 85 LYS A N 1
ATOM 669 C CA . LYS A 1 85 ? -9.889 5.716 4.842 1.00 87.19 85 LYS A CA 1
ATOM 670 C C . LYS A 1 85 ? -10.138 4.543 3.881 1.00 87.19 85 LYS A C 1
ATOM 672 O O . LYS A 1 85 ? -9.739 3.409 4.163 1.00 87.19 85 LYS A O 1
ATOM 677 N N . LEU A 1 86 ? -10.793 4.814 2.750 1.00 87.75 86 LEU A N 1
ATOM 678 C CA . LEU A 1 86 ? -10.943 3.839 1.664 1.00 87.75 86 LEU A CA 1
ATOM 679 C C . LEU A 1 86 ? -9.692 3.878 0.783 1.00 87.75 86 LEU A C 1
ATOM 681 O O . LEU A 1 86 ? -9.323 4.948 0.300 1.00 87.75 86 LEU A O 1
ATOM 685 N N . VAL A 1 87 ? -9.054 2.728 0.565 1.00 88.81 87 VAL A N 1
ATOM 686 C CA . VAL A 1 87 ? -7.858 2.613 -0.276 1.00 88.81 87 VAL A CA 1
ATOM 687 C C . VAL A 1 87 ? -8.085 1.529 -1.324 1.00 88.81 87 VAL A C 1
ATOM 689 O O . VAL A 1 87 ? -8.090 0.342 -1.018 1.00 88.81 87 VAL A O 1
ATOM 692 N N . LEU A 1 88 ? -8.255 1.933 -2.577 1.00 87.75 88 LEU A N 1
ATOM 693 C CA . LEU A 1 88 ? -8.288 1.029 -3.719 1.00 87.75 88 LEU A CA 1
ATOM 694 C C . LEU A 1 88 ? -6.867 0.909 -4.277 1.00 87.75 88 LEU A C 1
ATOM 696 O O . LEU A 1 88 ? -6.310 1.878 -4.797 1.00 87.75 88 LEU A O 1
ATOM 700 N N . LEU A 1 89 ? -6.269 -0.269 -4.117 1.00 86.12 89 LEU A N 1
ATOM 701 C CA . LEU A 1 89 ? -4.914 -0.580 -4.552 1.00 86.12 89 LEU A CA 1
ATOM 702 C C . LEU A 1 89 ? -4.979 -1.503 -5.771 1.00 86.12 89 LEU A C 1
ATOM 704 O O . LEU A 1 89 ? -5.423 -2.642 -5.676 1.00 86.12 89 LEU A O 1
ATOM 708 N N . VAL A 1 90 ? -4.488 -1.045 -6.916 1.00 84.06 90 VAL A N 1
ATOM 709 C CA . VAL A 1 90 ? -4.291 -1.912 -8.083 1.00 84.06 90 VAL A CA 1
ATOM 710 C C . VAL A 1 90 ? -2.846 -2.391 -8.050 1.00 84.06 90 VAL A C 1
ATOM 712 O O . VAL A 1 90 ? -1.914 -1.582 -8.088 1.00 84.06 90 VAL A O 1
ATOM 715 N N . ALA A 1 91 ? -2.652 -3.700 -7.906 1.00 76.50 91 ALA A N 1
ATOM 716 C CA . ALA A 1 91 ? -1.337 -4.293 -7.699 1.00 76.50 91 ALA A CA 1
ATOM 717 C C . ALA A 1 91 ? -1.039 -5.348 -8.768 1.00 76.50 91 ALA A C 1
ATOM 719 O O . ALA A 1 91 ? -1.863 -6.208 -9.054 1.00 76.50 91 ALA A O 1
ATOM 720 N N . HIS A 1 92 ? 0.184 -5.317 -9.303 1.00 74.50 92 HIS A N 1
ATOM 721 C CA . HIS A 1 92 ? 0.692 -6.359 -10.205 1.00 74.50 92 HIS A CA 1
ATOM 722 C C . HIS A 1 92 ? 1.246 -7.585 -9.461 1.00 74.50 92 HIS A C 1
ATOM 724 O O . HIS A 1 92 ? 1.515 -8.608 -10.079 1.00 74.50 92 HIS A O 1
ATOM 730 N N . SER A 1 93 ? 1.447 -7.478 -8.143 1.00 74.81 93 SER A N 1
ATOM 731 C CA . SER A 1 93 ? 1.964 -8.551 -7.291 1.00 74.81 93 SER A CA 1
ATOM 732 C C . SER A 1 93 ? 1.044 -8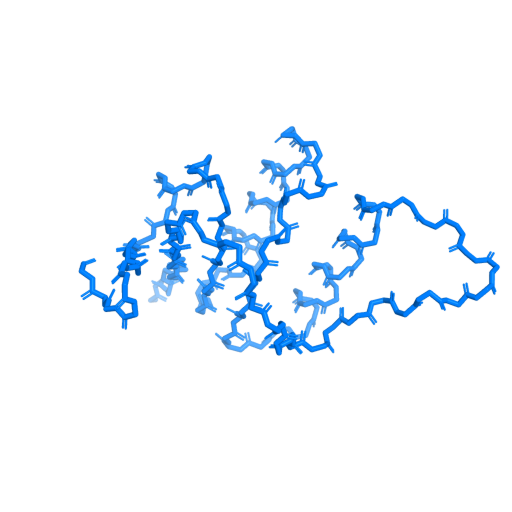.780 -6.097 1.00 74.81 93 SER A C 1
ATOM 734 O O . SER A 1 93 ? 0.516 -7.829 -5.516 1.00 74.81 93 SER A O 1
ATOM 736 N N . LEU A 1 94 ? 0.915 -10.042 -5.685 1.00 77.06 94 LEU A N 1
ATOM 737 C CA . LEU A 1 94 ? 0.075 -10.465 -4.563 1.00 77.06 94 LEU A CA 1
ATOM 738 C C . LEU A 1 94 ? 0.713 -10.217 -3.180 1.00 77.06 94 LEU A C 1
ATOM 740 O O . LEU A 1 94 ? 0.111 -10.546 -2.161 1.00 77.06 94 LEU A O 1
ATOM 744 N N . SER A 1 95 ? 1.905 -9.611 -3.108 1.00 79.44 95 SER A N 1
ATOM 745 C CA . SER A 1 95 ? 2.706 -9.473 -1.875 1.00 79.44 95 SER A CA 1
ATOM 746 C C . SER A 1 95 ? 1.997 -8.804 -0.686 1.00 79.44 95 SER A C 1
ATOM 748 O O . SER A 1 95 ? 2.419 -8.991 0.450 1.00 79.44 95 SER A O 1
ATOM 750 N N . PHE A 1 96 ? 0.929 -8.035 -0.919 1.00 79.31 96 PHE A N 1
ATOM 751 C CA . PHE A 1 96 ? 0.185 -7.316 0.129 1.00 79.31 96 PHE A CA 1
ATOM 752 C C . PHE A 1 96 ? -1.288 -7.732 0.234 1.00 79.31 96 PHE A C 1
ATOM 754 O O . PHE A 1 96 ? -2.053 -7.150 1.005 1.00 79.31 96 PHE A O 1
ATOM 761 N N . VAL A 1 97 ? -1.689 -8.746 -0.530 1.00 80.12 97 VAL A N 1
ATOM 762 C CA . VAL A 1 97 ? -3.080 -9.200 -0.640 1.00 80.12 97 VAL A CA 1
ATOM 763 C C . VAL A 1 97 ? -3.588 -9.780 0.678 1.00 80.12 97 VAL A C 1
ATOM 765 O O . VAL A 1 97 ? -4.714 -9.498 1.071 1.00 80.12 97 VAL A O 1
ATOM 768 N N . SER A 1 98 ? -2.731 -10.472 1.433 1.00 82.38 98 SER A N 1
ATOM 769 C CA . SER A 1 98 ? -3.045 -10.999 2.773 1.00 82.38 98 SER A CA 1
ATOM 770 C C . SER A 1 98 ? -3.397 -9.920 3.803 1.00 82.38 98 SER A C 1
ATOM 772 O O . SER A 1 98 ? -3.975 -10.208 4.847 1.00 82.38 98 SER A O 1
ATOM 774 N N . HIS A 1 99 ? -3.042 -8.664 3.532 1.00 82.88 99 HIS A N 1
ATOM 775 C CA . HIS A 1 99 ? -3.357 -7.533 4.392 1.00 82.88 99 HIS A CA 1
ATOM 776 C C . HIS A 1 99 ? -4.571 -6.737 3.910 1.00 82.88 99 HIS A C 1
ATOM 778 O O . HIS A 1 99 ? -4.901 -5.727 4.541 1.00 82.88 99 HIS A O 1
ATOM 784 N N . CYS A 1 100 ? -5.198 -7.140 2.808 1.00 84.06 100 CYS A N 1
ATOM 785 C CA . CYS A 1 100 ? -6.358 -6.465 2.252 1.00 84.06 100 CYS A CA 1
ATOM 786 C C . CYS A 1 100 ? -7.644 -6.926 2.938 1.00 84.06 100 CYS A C 1
ATOM 788 O O . CYS A 1 100 ? -7.776 -8.079 3.334 1.00 84.06 100 CYS A O 1
ATOM 790 N N . ASP A 1 101 ? -8.588 -6.004 3.094 1.00 86.00 101 ASP A N 1
ATOM 791 C CA . ASP A 1 101 ? -9.890 -6.299 3.696 1.00 86.00 101 ASP A CA 1
ATOM 792 C C . ASP A 1 101 ? -10.822 -6.945 2.670 1.00 86.00 101 ASP A C 1
ATOM 794 O O . ASP A 1 101 ? -11.692 -7.737 3.026 1.00 86.00 101 ASP A O 1
ATOM 798 N N . GLN A 1 102 ? -10.639 -6.599 1.393 1.00 86.00 102 GLN A N 1
ATOM 799 C CA . GLN A 1 102 ? -11.317 -7.221 0.265 1.00 86.00 102 GLN A CA 1
ATOM 800 C C . GLN A 1 102 ? -10.355 -7.399 -0.904 1.00 86.00 102 GLN A C 1
ATOM 802 O O . GLN A 1 102 ? -9.428 -6.617 -1.114 1.00 86.00 102 GLN A O 1
ATOM 807 N N . ILE A 1 103 ? -10.598 -8.437 -1.688 1.00 86.06 103 ILE A N 1
ATOM 808 C CA . ILE A 1 103 ? -9.845 -8.733 -2.899 1.00 86.06 103 ILE A CA 1
ATOM 809 C C . ILE A 1 103 ? -10.881 -8.847 -4.002 1.00 86.06 103 ILE A C 1
ATOM 811 O O . ILE A 1 103 ? -11.892 -9.521 -3.831 1.00 86.06 103 ILE A O 1
ATOM 815 N N . VAL A 1 104 ? -10.649 -8.129 -5.088 1.00 84.88 104 VAL A N 1
ATOM 816 C CA . VAL A 1 104 ? -11.515 -8.092 -6.259 1.00 84.88 104 VAL A CA 1
ATOM 817 C C . VAL A 1 104 ? -10.670 -8.556 -7.431 1.00 84.88 104 VAL A C 1
ATOM 819 O O . VAL A 1 104 ? -9.610 -7.993 -7.693 1.00 84.88 104 VAL A O 1
ATOM 822 N N . VAL A 1 105 ? -11.100 -9.590 -8.142 1.00 83.44 105 VAL A N 1
ATOM 823 C CA . VAL A 1 105 ? -10.394 -10.023 -9.349 1.00 83.44 105 VAL A CA 1
ATOM 824 C C . VAL A 1 105 ? -11.144 -9.468 -10.546 1.00 83.44 105 VAL A C 1
ATOM 826 O O . VAL A 1 105 ? -12.358 -9.627 -10.648 1.00 83.44 105 VAL A O 1
ATOM 829 N N . ILE A 1 106 ? -10.425 -8.777 -11.432 1.00 80.94 106 ILE A N 1
ATOM 830 C CA . ILE A 1 106 ? -10.995 -8.285 -12.685 1.00 80.94 106 ILE A CA 1
ATOM 831 C C . ILE A 1 106 ? -10.444 -9.159 -13.803 1.00 80.94 106 ILE A C 1
ATOM 833 O O . ILE A 1 106 ? -9.261 -9.062 -14.109 1.00 80.94 106 ILE A O 1
ATOM 837 N N . ALA A 1 107 ? -11.285 -9.981 -14.423 1.00 80.50 107 ALA A N 1
ATOM 838 C CA . ALA A 1 107 ? -10.926 -10.831 -15.553 1.00 80.50 107 ALA A CA 1
ATOM 839 C C . ALA A 1 107 ? -11.860 -10.558 -16.738 1.00 80.50 107 ALA A C 1
ATOM 841 O O . ALA A 1 107 ? -13.073 -10.481 -16.569 1.00 80.50 107 ALA A O 1
ATOM 842 N N . ASP A 1 108 ? -11.289 -10.354 -17.929 1.00 83.38 108 ASP A N 1
ATOM 843 C CA . ASP A 1 108 ? -12.037 -10.075 -19.169 1.00 83.38 108 ASP A CA 1
ATOM 844 C C . ASP A 1 108 ? -13.087 -8.952 -19.026 1.00 83.38 108 ASP A C 1
ATOM 846 O O . ASP A 1 108 ? -14.218 -9.044 -19.503 1.00 83.38 108 ASP A O 1
ATOM 850 N N . GLY A 1 109 ? -12.719 -7.878 -18.318 1.00 79.75 109 GLY A N 1
ATOM 851 C CA . GLY A 1 109 ? -13.600 -6.731 -18.067 1.00 79.75 109 GLY A CA 1
ATOM 852 C C . GLY A 1 109 ? -14.732 -7.000 -17.069 1.00 79.75 109 GLY A C 1
ATOM 853 O O . GLY A 1 109 ? -15.601 -6.149 -16.892 1.00 79.75 109 GLY A O 1
ATOM 854 N N . ARG A 1 110 ? -14.733 -8.160 -16.405 1.00 77.50 110 ARG A N 1
ATOM 855 C CA . ARG A 1 110 ? -15.725 -8.559 -15.403 1.00 77.50 110 ARG A CA 1
ATOM 856 C C . ARG A 1 110 ? -15.090 -8.688 -14.028 1.00 77.50 110 ARG A C 1
ATOM 858 O O . ARG A 1 110 ? -13.934 -9.075 -13.902 1.00 77.50 110 ARG A O 1
ATOM 865 N N . ILE A 1 111 ? -15.866 -8.352 -13.003 1.00 78.25 111 ILE A N 1
ATOM 866 C CA . ILE A 1 111 ? -15.496 -8.546 -11.602 1.00 78.25 111 ILE A CA 1
ATOM 867 C C . ILE A 1 111 ? -16.027 -9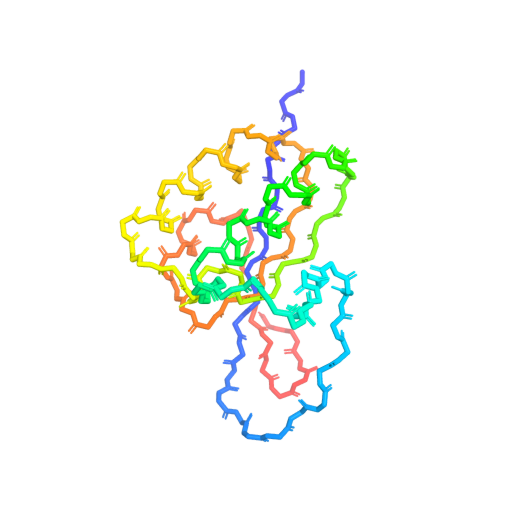.911 -11.155 1.00 78.25 111 ILE A C 1
ATOM 869 O O . ILE A 1 111 ? -17.212 -10.190 -11.347 1.00 78.25 111 ILE A O 1
ATOM 873 N N . THR A 1 112 ? -15.157 -10.723 -10.559 1.00 63.06 112 THR A N 1
ATOM 874 C CA . THR A 1 112 ? -15.467 -12.034 -9.958 1.00 63.06 112 THR A CA 1
ATOM 875 C C . THR A 1 112 ? -14.949 -12.114 -8.534 1.00 63.06 112 THR A C 1
ATOM 877 O O . THR A 1 112 ? -13.860 -11.543 -8.275 1.00 63.06 112 THR A O 1
#

Organism: Phytophthora infestans (NCBI:txid4787)

InterPro domains:
  IPR027417 P-loop containing nucleoside triphosphate hydrolase [G3DSA:3.40.50.300] (2-112)
  IPR027417 P-loop containing nucleoside triphosphate hydrolase [SSF52540] (9-111)
  IPR050173 ATP-binding cassette transporter C-like [PTHR24223] (21-112)